Protein AF-A0A4Q3TWM7-F1 (afdb_monome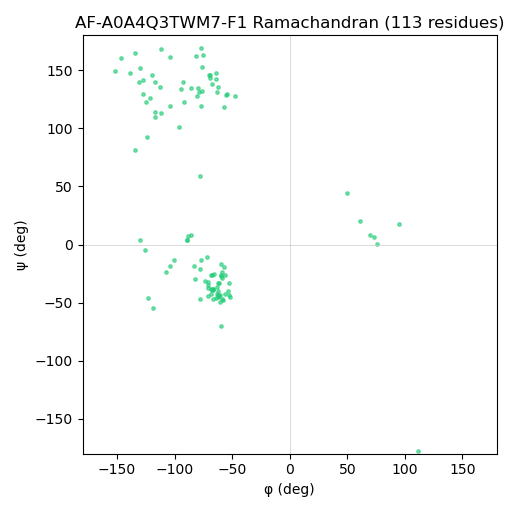r)

Mean predicted aligned error: 4.8 Å

Foldseek 3Di:
DPDPQLVQPVDGPVRCVPPPVVPHDDDDDADVVHPVQVPQDPVNVVVLVVVQVPAACVQKWKADPNHTDDLVQFWDWDQDPVGIGTTGDPVSVVVSVVVPIDIGGHPVCVVCVVD

Radius of gyration: 18.17 Å; Cα contacts (8 Å, |Δi|>4): 115; chains: 1; bounding box: 35×28×51 Å

Structure (mmCIF, N/CA/C/O backbone):
data_AF-A0A4Q3TWM7-F1
#
_entry.id   AF-A0A4Q3TWM7-F1
#
loop_
_atom_site.group_PDB
_atom_site.id
_atom_site.type_symbol
_atom_site.label_atom_id
_atom_site.label_alt_id
_atom_site.label_comp_id
_atom_site.label_asym_id
_atom_site.label_entity_id
_atom_site.label_seq_id
_atom_site.pdbx_PDB_ins_code
_atom_site.Cartn_x
_atom_site.Cartn_y
_atom_site.Cartn_z
_atom_site.occupancy
_atom_site.B_iso_or_equiv
_atom_site.auth_seq_id
_atom_site.auth_comp_id
_atom_site.auth_asym_id
_atom_site.auth_atom_id
_atom_site.pdbx_PDB_model_num
ATOM 1 N N . MET A 1 1 ? 18.131 -2.716 -3.653 1.00 66.44 1 MET A N 1
ATOM 2 C CA . MET A 1 1 ? 17.972 -1.911 -4.875 1.00 66.44 1 MET A CA 1
ATOM 3 C C . MET A 1 1 ? 18.125 -0.459 -4.470 1.00 66.44 1 MET A C 1
ATOM 5 O O . MET A 1 1 ? 17.424 -0.043 -3.563 1.00 66.44 1 MET A O 1
ATOM 9 N N . ARG A 1 2 ? 19.127 0.248 -4.990 1.00 73.06 2 ARG A N 1
ATOM 10 C CA . ARG A 1 2 ? 19.601 1.538 -4.453 1.00 73.06 2 ARG A CA 1
ATOM 11 C C . ARG A 1 2 ? 19.730 2.633 -5.514 1.00 73.06 2 ARG A C 1
ATOM 13 O O . ARG A 1 2 ? 20.195 3.724 -5.202 1.00 73.06 2 ARG A O 1
ATOM 20 N N . SER A 1 3 ? 19.344 2.359 -6.759 1.00 87.31 3 SER A N 1
ATOM 21 C CA . SER A 1 3 ? 19.380 3.343 -7.840 1.00 87.31 3 SER A CA 1
ATOM 22 C C . SER A 1 3 ? 18.234 3.146 -8.832 1.00 87.31 3 SER A C 1
ATOM 24 O O . SER A 1 3 ? 17.643 2.068 -8.935 1.00 87.31 3 SER A O 1
ATOM 26 N N . LEU A 1 4 ? 17.940 4.204 -9.591 1.00 89.06 4 LEU A N 1
ATOM 27 C CA . LEU A 1 4 ? 16.976 4.156 -10.689 1.00 89.06 4 LEU A CA 1
ATOM 28 C C . LEU A 1 4 ? 17.409 3.173 -11.790 1.00 89.06 4 LEU A C 1
ATOM 30 O O . LEU A 1 4 ? 16.561 2.529 -12.398 1.00 89.06 4 LEU A O 1
ATOM 34 N N . ASP A 1 5 ? 18.715 3.033 -12.021 1.00 92.31 5 ASP A N 1
ATOM 35 C CA . ASP A 1 5 ? 19.262 2.107 -13.015 1.00 92.31 5 ASP A CA 1
ATOM 36 C C . ASP A 1 5 ? 18.954 0.643 -12.654 1.00 92.31 5 ASP A C 1
ATOM 38 O O . ASP A 1 5 ? 18.411 -0.094 -13.473 1.00 92.31 5 ASP A O 1
ATOM 42 N N . GLU A 1 6 ? 19.154 0.251 -11.390 1.00 89.06 6 GLU A N 1
ATOM 43 C CA . GLU A 1 6 ? 18.820 -1.100 -10.911 1.00 89.06 6 GLU A CA 1
ATOM 44 C C . GLU A 1 6 ? 17.313 -1.403 -11.005 1.00 89.06 6 GLU A C 1
ATOM 46 O O . GLU A 1 6 ? 16.912 -2.528 -11.321 1.00 89.06 6 GLU A O 1
ATOM 51 N N . LEU A 1 7 ? 16.466 -0.397 -10.754 1.00 89.31 7 LEU A N 1
ATOM 52 C CA . LEU A 1 7 ? 15.013 -0.531 -10.864 1.00 89.31 7 LEU A CA 1
ATOM 53 C C . LEU A 1 7 ? 14.569 -0.719 -12.318 1.00 89.31 7 LEU A C 1
ATOM 55 O O . LEU A 1 7 ? 13.709 -1.558 -12.603 1.00 89.31 7 LEU A O 1
ATOM 59 N N . LEU A 1 8 ? 15.162 0.041 -13.238 1.00 92.94 8 LEU A N 1
ATOM 60 C CA . LEU A 1 8 ? 14.797 0.022 -14.651 1.00 92.94 8 LEU A CA 1
ATOM 61 C C . LEU A 1 8 ? 15.473 -1.103 -15.436 1.00 92.94 8 LEU A C 1
ATOM 63 O O . LEU A 1 8 ? 14.956 -1.472 -16.491 1.00 92.94 8 LEU A O 1
ATOM 67 N N . HIS A 1 9 ? 16.556 -1.695 -14.918 1.00 90.75 9 HIS A N 1
ATOM 68 C CA . HIS A 1 9 ? 17.273 -2.782 -15.579 1.00 90.75 9 HIS A CA 1
ATOM 69 C C . HIS A 1 9 ? 16.298 -3.866 -16.075 1.00 90.75 9 HIS A C 1
ATOM 71 O O . HIS A 1 9 ? 15.466 -4.330 -15.288 1.00 90.75 9 HIS A O 1
ATOM 77 N N . PRO A 1 10 ? 16.351 -4.271 -17.358 1.00 91.81 10 PRO A N 1
ATOM 78 C CA . PRO A 1 10 ? 17.434 -4.037 -18.326 1.00 91.81 10 PRO A CA 1
ATOM 79 C C . PRO A 1 10 ? 17.329 -2.739 -19.148 1.00 91.81 10 PRO A C 1
ATOM 81 O O . PRO A 1 10 ? 18.122 -2.520 -20.061 1.00 91.81 10 PRO A O 1
ATOM 84 N N . ILE A 1 11 ? 16.341 -1.885 -18.881 1.00 95.25 11 ILE A N 1
ATOM 85 C CA . ILE A 1 11 ? 16.166 -0.600 -19.564 1.00 95.25 11 ILE A CA 1
ATOM 86 C C . ILE A 1 11 ? 17.017 0.467 -18.871 1.00 95.25 11 ILE A C 1
ATOM 88 O O . ILE A 1 11 ? 17.007 0.578 -17.650 1.00 95.25 11 ILE A O 1
ATOM 92 N N . THR A 1 12 ? 17.731 1.280 -19.650 1.00 95.50 12 THR A N 1
ATOM 93 C CA . THR A 1 12 ? 18.487 2.412 -19.104 1.00 95.50 12 THR A CA 1
ATOM 94 C C . THR A 1 12 ? 17.557 3.579 -18.748 1.00 95.50 12 THR A C 1
ATOM 96 O O . THR A 1 12 ? 16.522 3.759 -19.405 1.00 95.50 12 THR A O 1
ATOM 99 N N . PRO A 1 13 ? 17.923 4.429 -17.772 1.00 96.38 13 PRO A N 1
ATOM 100 C CA . PRO A 1 13 ? 17.165 5.636 -17.445 1.00 96.38 13 PRO A CA 1
ATOM 101 C C . PRO A 1 13 ? 16.885 6.538 -18.656 1.00 96.38 13 PRO A C 1
ATOM 103 O O . PRO A 1 13 ? 15.747 6.963 -18.847 1.00 96.38 13 PRO A O 1
ATOM 106 N N . ASP A 1 14 ? 17.874 6.757 -19.526 1.00 97.00 14 ASP A N 1
ATOM 107 C CA . ASP A 1 14 ? 17.717 7.602 -20.719 1.00 97.00 14 ASP A CA 1
ATOM 108 C C . ASP A 1 14 ? 16.646 7.064 -21.670 1.00 97.00 14 ASP A C 1
ATOM 110 O O . ASP A 1 14 ? 15.781 7.805 -22.145 1.00 97.00 14 ASP A O 1
ATOM 114 N N . ARG A 1 15 ? 16.650 5.747 -21.906 1.00 96.38 15 ARG A N 1
ATOM 115 C CA . ARG A 1 15 ? 15.645 5.100 -22.751 1.00 96.38 15 ARG A CA 1
ATOM 116 C C . ARG A 1 15 ? 14.264 5.144 -22.106 1.00 96.38 15 ARG A C 1
ATOM 118 O O . ARG A 1 15 ? 13.272 5.365 -22.798 1.00 96.38 15 ARG A O 1
ATOM 125 N N . PHE A 1 16 ? 14.185 4.954 -20.788 1.00 97.25 16 PHE A N 1
ATOM 126 C CA . PHE A 1 16 ? 12.931 5.099 -20.052 1.00 97.25 16 PHE A CA 1
ATOM 127 C C . PHE A 1 16 ? 12.336 6.503 -20.226 1.00 97.25 16 PHE A C 1
ATOM 129 O O . PHE A 1 16 ? 11.156 6.630 -20.564 1.00 97.25 16 PHE A O 1
ATOM 136 N N . MET A 1 17 ? 13.154 7.545 -20.066 1.00 97.12 17 MET A N 1
ATOM 137 C CA . MET A 1 17 ? 12.713 8.936 -20.195 1.00 97.12 17 MET A CA 1
ATOM 138 C C . MET A 1 17 ? 12.305 9.300 -21.626 1.00 97.12 17 MET A C 1
ATOM 140 O O . MET A 1 17 ? 11.314 10.005 -21.814 1.00 97.12 17 MET A O 1
ATOM 144 N N . ALA A 1 18 ? 13.021 8.803 -22.637 1.00 97.50 18 ALA A N 1
ATOM 145 C CA . ALA A 1 18 ? 12.714 9.078 -24.039 1.00 97.50 18 ALA A CA 1
ATOM 146 C C . ALA A 1 18 ? 11.427 8.382 -24.520 1.00 97.50 18 ALA A C 1
ATOM 148 O O . ALA A 1 18 ? 10.595 8.995 -25.197 1.00 97.50 18 ALA A O 1
ATOM 149 N N . ASP A 1 19 ? 11.249 7.108 -24.159 1.00 97.12 19 ASP A N 1
ATOM 150 C CA . ASP A 1 19 ? 10.274 6.240 -24.825 1.00 97.12 19 ASP A CA 1
ATOM 151 C C . ASP A 1 19 ? 9.031 5.924 -23.979 1.00 97.12 19 ASP A C 1
ATOM 153 O O . ASP A 1 19 ? 7.989 5.582 -24.547 1.00 97.12 19 ASP A O 1
ATOM 157 N N . TYR A 1 20 ? 9.114 6.011 -22.645 1.00 97.06 20 TYR A N 1
ATOM 158 C CA . TYR A 1 20 ? 8.085 5.477 -21.739 1.00 97.06 20 TYR A CA 1
ATOM 159 C C . TYR A 1 20 ? 7.507 6.521 -20.787 1.00 97.06 20 TYR A C 1
ATOM 161 O O . TYR A 1 20 ? 6.283 6.601 -20.651 1.00 97.06 20 TYR A O 1
ATOM 169 N N . HIS A 1 21 ? 8.354 7.331 -20.152 1.00 96.38 21 HIS A N 1
ATOM 170 C CA . HIS A 1 21 ? 7.926 8.288 -19.136 1.00 96.38 21 HIS A CA 1
ATOM 171 C C . HIS A 1 21 ? 6.862 9.259 -19.682 1.00 96.38 21 HIS A C 1
ATOM 173 O O . HIS A 1 21 ? 7.093 9.986 -20.647 1.00 96.38 21 HIS A O 1
ATOM 179 N N . GLY A 1 22 ? 5.663 9.236 -19.085 1.00 96.56 22 GLY A N 1
ATOM 180 C CA . GLY A 1 22 ? 4.517 10.053 -19.507 1.00 96.56 22 GLY A CA 1
ATOM 181 C C . GLY A 1 22 ? 3.884 9.668 -20.852 1.00 96.56 22 GLY A C 1
ATOM 182 O O . GLY A 1 22 ? 3.030 10.401 -21.341 1.00 96.56 22 GLY A O 1
ATOM 183 N N . ARG A 1 23 ? 4.289 8.547 -21.468 1.00 96.81 23 ARG A N 1
ATOM 184 C CA . ARG A 1 23 ? 3.846 8.138 -22.814 1.00 96.81 23 ARG A CA 1
ATOM 185 C C . ARG A 1 23 ? 3.109 6.808 -22.822 1.00 96.81 23 ARG A C 1
ATOM 187 O O . ARG A 1 23 ? 2.004 6.725 -23.350 1.00 96.81 23 ARG A O 1
ATOM 194 N N . LYS A 1 24 ? 3.723 5.758 -22.274 1.00 96.31 24 LYS A N 1
ATOM 195 C CA . LYS A 1 24 ? 3.161 4.401 -22.278 1.00 96.31 24 LYS A CA 1
ATOM 196 C C . LYS A 1 24 ? 3.652 3.590 -21.077 1.00 96.31 24 LYS A C 1
ATOM 198 O O . LYS A 1 24 ? 4.776 3.809 -20.625 1.00 96.31 24 LYS A O 1
ATOM 203 N N . PRO A 1 25 ? 2.841 2.645 -20.569 1.00 96.56 25 PRO A N 1
ATOM 204 C CA . PRO A 1 25 ? 3.257 1.778 -19.475 1.00 96.56 25 PRO A CA 1
ATOM 205 C C . PRO A 1 25 ? 4.437 0.889 -19.888 1.00 96.56 25 PRO A C 1
ATOM 207 O O . PRO A 1 25 ? 4.542 0.458 -21.038 1.00 96.56 25 PRO A O 1
ATOM 210 N N . LEU A 1 26 ? 5.305 0.593 -18.922 1.00 95.38 26 LEU A N 1
ATOM 211 C CA . LEU A 1 26 ? 6.420 -0.339 -19.049 1.00 95.38 26 LEU A CA 1
ATOM 212 C C . LEU A 1 26 ? 6.299 -1.393 -17.949 1.00 95.38 26 LEU A C 1
ATOM 214 O O . LEU A 1 26 ? 6.277 -1.056 -16.769 1.00 95.38 26 LEU A O 1
ATOM 218 N N . HIS A 1 27 ? 6.238 -2.663 -18.341 1.00 94.81 27 HIS A N 1
ATOM 219 C CA . HIS A 1 27 ? 6.313 -3.790 -17.419 1.00 94.81 27 HIS A CA 1
ATOM 220 C C . HIS A 1 27 ? 7.701 -4.425 -17.519 1.00 94.81 27 HIS A C 1
ATOM 222 O O . HIS A 1 27 ? 8.083 -4.901 -18.588 1.00 94.81 27 HIS A O 1
ATOM 228 N N . ILE A 1 28 ? 8.443 -4.427 -16.410 1.00 92.12 28 ILE A N 1
ATOM 229 C CA . ILE A 1 28 ? 9.727 -5.120 -16.292 1.00 92.12 28 ILE A CA 1
ATOM 230 C C . ILE A 1 28 ? 9.531 -6.275 -15.308 1.00 92.12 28 ILE A C 1
ATOM 232 O O . ILE A 1 28 ? 9.297 -6.010 -14.126 1.00 92.12 28 ILE A O 1
ATOM 236 N N . PRO A 1 29 ? 9.613 -7.539 -15.756 1.00 89.25 29 PRO A N 1
ATOM 237 C CA . PRO A 1 29 ? 9.476 -8.672 -14.855 1.00 89.25 29 PRO A CA 1
ATOM 238 C C . PRO A 1 29 ? 10.621 -8.683 -13.833 1.00 89.25 29 PRO A C 1
ATOM 240 O O . PRO A 1 29 ? 11.765 -8.350 -14.150 1.00 89.25 29 PRO A O 1
ATOM 243 N N . ALA A 1 30 ? 10.311 -9.070 -12.599 1.00 86.62 30 ALA A N 1
ATOM 244 C CA . ALA A 1 30 ? 11.329 -9.390 -11.609 1.00 86.62 30 ALA A CA 1
ATOM 245 C C . ALA A 1 30 ? 11.827 -10.818 -11.856 1.00 86.62 30 ALA A C 1
ATOM 247 O O . ALA A 1 30 ? 11.024 -11.747 -11.946 1.00 86.62 30 ALA A O 1
ATOM 248 N N . GLU A 1 31 ? 13.142 -10.997 -11.958 1.00 86.12 31 GLU A N 1
ATOM 249 C CA . GLU A 1 31 ? 13.724 -12.336 -12.007 1.00 86.12 31 GLU A CA 1
ATOM 250 C C . GLU A 1 31 ? 13.570 -13.035 -10.646 1.00 86.12 31 GLU A C 1
ATOM 252 O O . GLU A 1 31 ? 13.700 -12.374 -9.606 1.00 86.12 31 GLU A O 1
ATOM 257 N N . PRO A 1 32 ? 13.312 -14.356 -10.619 1.00 85.81 32 PRO A N 1
ATOM 258 C CA . PRO A 1 32 ? 13.280 -15.119 -9.377 1.00 85.81 32 PRO A CA 1
ATOM 259 C C . PRO A 1 32 ? 14.586 -14.962 -8.587 1.00 85.81 32 PRO A C 1
ATOM 261 O O . PRO A 1 32 ? 15.672 -15.153 -9.124 1.00 85.81 32 PRO A O 1
ATOM 264 N N . GLY A 1 33 ? 14.486 -14.609 -7.305 1.00 83.12 33 GLY A N 1
ATOM 265 C CA . GLY A 1 33 ? 15.632 -14.350 -6.428 1.00 83.12 33 GLY A CA 1
ATOM 266 C C . GLY A 1 33 ? 16.328 -13.003 -6.659 1.00 83.12 33 GLY A C 1
ATOM 267 O O . GLY A 1 33 ? 17.300 -12.698 -5.970 1.00 83.12 33 GLY A O 1
ATOM 268 N N . GLY A 1 34 ? 15.848 -12.186 -7.600 1.00 84.06 34 GLY A N 1
ATOM 269 C CA . GLY A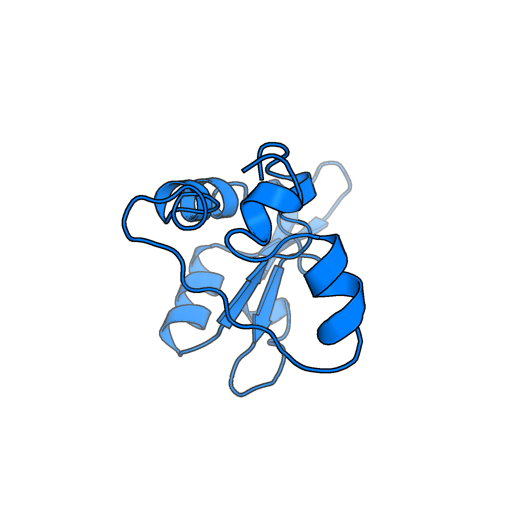 1 34 ? 16.423 -10.881 -7.903 1.00 84.06 34 GLY A CA 1
ATOM 270 C C . GLY A 1 34 ? 16.091 -9.806 -6.863 1.00 84.06 34 GLY A C 1
ATOM 271 O O . GLY A 1 34 ? 15.119 -9.896 -6.111 1.00 84.06 34 GLY A O 1
ATOM 272 N N . ALA A 1 35 ? 16.857 -8.712 -6.888 1.00 82.50 35 ALA A N 1
ATOM 273 C CA . ALA A 1 35 ? 16.732 -7.596 -5.941 1.00 82.50 35 ALA A CA 1
ATOM 274 C C . ALA A 1 35 ? 15.345 -6.916 -5.925 1.00 82.50 35 ALA A C 1
ATOM 276 O O . ALA A 1 35 ? 14.971 -6.301 -4.929 1.00 82.50 35 ALA A O 1
ATOM 277 N N . LYS A 1 36 ? 14.578 -7.015 -7.021 1.00 84.75 36 LYS A N 1
ATOM 278 C CA . LYS A 1 36 ? 13.198 -6.503 -7.112 1.00 84.75 36 LYS A CA 1
ATOM 279 C C . LYS A 1 36 ? 12.220 -7.334 -6.283 1.00 84.75 36 LYS A C 1
ATOM 281 O O . LYS A 1 36 ? 11.316 -6.774 -5.675 1.00 84.75 36 LYS A O 1
ATOM 286 N N . GLN A 1 37 ? 12.412 -8.654 -6.240 1.00 83.62 37 GLN A N 1
ATOM 287 C CA . GLN A 1 37 ? 11.574 -9.553 -5.447 1.00 83.62 37 GLN A CA 1
ATOM 288 C C . GLN A 1 37 ? 11.842 -9.384 -3.947 1.00 83.62 37 GLN A C 1
ATOM 290 O O . GLN A 1 37 ? 10.931 -9.526 -3.139 1.00 83.62 37 GLN A O 1
ATOM 295 N N . SER A 1 38 ? 13.081 -9.054 -3.579 1.00 84.06 38 SER A N 1
ATOM 296 C CA . SER A 1 38 ? 13.501 -8.894 -2.187 1.00 84.06 38 SER A CA 1
ATOM 297 C C . SER A 1 38 ? 13.237 -7.504 -1.606 1.00 84.06 38 SER A C 1
ATOM 299 O O . SER A 1 38 ? 13.758 -7.223 -0.533 1.00 84.06 38 SER A O 1
ATOM 301 N N . LEU A 1 39 ? 12.522 -6.616 -2.311 1.00 83.56 39 LEU A N 1
ATOM 302 C CA . LEU A 1 39 ? 12.180 -5.297 -1.776 1.00 83.56 39 LEU A CA 1
ATOM 303 C C . LEU A 1 39 ? 11.357 -5.459 -0.500 1.00 83.56 39 LEU A C 1
ATOM 305 O O . LEU A 1 39 ? 11.859 -5.236 0.590 1.00 83.56 39 LEU A O 1
ATOM 309 N N . LEU A 1 40 ? 10.118 -5.924 -0.633 1.00 85.81 40 LEU A N 1
ATOM 310 C CA . LEU A 1 40 ? 9.208 -6.131 0.484 1.00 85.81 40 LEU A CA 1
ATOM 311 C C . LEU A 1 40 ? 8.748 -7.584 0.475 1.00 85.81 40 LEU A C 1
ATOM 313 O O . LEU A 1 40 ? 7.785 -7.943 -0.204 1.00 85.81 40 LEU A O 1
ATOM 317 N N . ASP A 1 41 ? 9.469 -8.430 1.206 1.00 87.69 41 ASP A N 1
ATOM 318 C CA . ASP A 1 41 ? 9.065 -9.816 1.397 1.00 87.69 41 ASP A CA 1
ATOM 319 C C . ASP A 1 41 ? 7.927 -9.928 2.426 1.00 87.69 41 ASP A C 1
ATOM 321 O O . ASP A 1 41 ? 7.566 -8.982 3.134 1.00 87.69 41 ASP A O 1
ATOM 325 N N . TRP A 1 42 ? 7.333 -11.117 2.517 1.00 89.44 42 TRP A N 1
ATOM 326 C CA . TRP A 1 42 ? 6.213 -11.347 3.429 1.00 89.44 42 TRP A CA 1
ATOM 327 C C . TRP A 1 42 ? 6.598 -11.136 4.898 1.00 89.44 42 TRP A C 1
ATOM 329 O O . TRP A 1 42 ? 5.787 -10.678 5.704 1.00 89.44 42 TRP A O 1
ATOM 339 N N . LYS A 1 43 ? 7.844 -11.448 5.266 1.00 89.88 43 LYS A N 1
ATOM 340 C CA . LYS A 1 43 ? 8.344 -11.253 6.629 1.00 89.88 43 LYS A CA 1
ATOM 341 C C . LYS A 1 43 ? 8.432 -9.762 6.968 1.00 89.88 43 LYS A C 1
ATOM 343 O O . LYS A 1 43 ? 7.948 -9.362 8.025 1.00 89.88 43 LYS A O 1
ATOM 348 N N . GLY A 1 44 ? 8.997 -8.956 6.074 1.00 89.31 44 GLY A N 1
ATOM 349 C CA . GLY A 1 44 ? 9.108 -7.506 6.186 1.00 89.31 44 GLY A CA 1
ATOM 350 C C . GLY A 1 44 ? 7.742 -6.833 6.211 1.00 89.31 44 GLY A C 1
ATOM 351 O O . GLY A 1 44 ? 7.492 -5.999 7.076 1.00 89.31 44 GLY A O 1
ATOM 352 N N . PHE A 1 45 ? 6.813 -7.270 5.357 1.00 89.50 45 PHE A N 1
ATOM 353 C CA . PHE A 1 45 ? 5.435 -6.781 5.387 1.00 89.50 45 PHE A CA 1
ATOM 354 C C . PHE A 1 45 ? 4.754 -7.042 6.739 1.00 89.50 45 PHE A C 1
ATOM 356 O O . PHE A 1 45 ? 4.170 -6.130 7.321 1.00 89.50 45 PHE A O 1
ATOM 363 N N . ASN A 1 46 ? 4.869 -8.252 7.292 1.00 89.31 46 ASN A N 1
ATOM 364 C CA . ASN A 1 46 ? 4.287 -8.556 8.603 1.00 89.31 46 ASN A CA 1
ATOM 365 C C . ASN A 1 46 ? 4.961 -7.775 9.739 1.00 89.31 46 ASN A C 1
ATOM 367 O O . ASN A 1 46 ? 4.274 -7.280 10.632 1.00 89.31 46 ASN A O 1
ATOM 371 N N . ALA A 1 47 ? 6.287 -7.614 9.695 1.00 89.19 47 ALA A N 1
ATOM 372 C CA . ALA A 1 47 ? 7.012 -6.787 10.657 1.00 89.19 47 ALA A CA 1
ATOM 373 C C . ALA A 1 47 ? 6.529 -5.327 10.609 1.00 89.19 47 ALA A C 1
ATOM 375 O O . ALA A 1 47 ? 6.249 -4.725 11.644 1.00 89.19 47 ALA A O 1
ATOM 376 N N . LEU A 1 48 ? 6.332 -4.780 9.412 1.00 90.00 48 LEU A N 1
ATOM 377 C CA . LEU A 1 48 ? 5.775 -3.450 9.200 1.00 90.00 48 LEU A CA 1
ATOM 378 C C . LEU A 1 48 ? 4.336 -3.328 9.743 1.00 90.00 48 LEU A C 1
ATOM 380 O O . LEU A 1 48 ? 4.009 -2.370 10.447 1.00 90.00 48 LEU A O 1
ATOM 384 N N . MET A 1 49 ? 3.473 -4.311 9.477 1.00 89.50 49 MET A N 1
ATOM 385 C CA . MET A 1 49 ? 2.094 -4.324 9.987 1.00 89.50 49 MET A CA 1
ATOM 386 C C . MET A 1 49 ? 2.021 -4.491 11.511 1.00 89.50 49 MET A C 1
ATOM 388 O O . MET A 1 49 ? 1.086 -3.996 12.140 1.00 89.50 49 MET A O 1
ATOM 392 N N . SER A 1 50 ? 3.026 -5.115 12.131 1.00 87.75 50 SER A N 1
ATOM 393 C CA . SER A 1 50 ? 3.095 -5.263 13.589 1.00 87.75 50 SER A CA 1
ATOM 394 C C . SER A 1 50 ? 3.402 -3.957 14.345 1.00 87.75 50 SER A C 1
ATOM 396 O O . SER A 1 50 ? 3.201 -3.892 15.558 1.00 87.75 50 SER A O 1
ATOM 398 N N . GLN A 1 51 ? 3.789 -2.878 13.648 1.00 87.75 51 GLN A N 1
ATOM 399 C CA . GLN A 1 51 ? 3.995 -1.538 14.220 1.00 87.75 51 GLN A CA 1
ATOM 400 C C . GLN A 1 51 ? 2.663 -0.793 14.454 1.00 87.75 51 GLN A C 1
ATOM 402 O O . GLN A 1 51 ? 2.402 0.277 13.904 1.00 87.75 51 GLN A O 1
ATOM 407 N N . THR A 1 52 ? 1.778 -1.364 15.269 1.00 79.62 52 THR A N 1
ATOM 408 C CA . THR A 1 52 ? 0.377 -0.918 15.420 1.00 79.62 52 THR A CA 1
ATOM 409 C C . THR A 1 52 ? 0.210 0.533 15.887 1.00 79.62 52 THR A C 1
ATOM 411 O O . THR A 1 52 ? -0.771 1.181 15.525 1.00 79.62 52 THR A O 1
ATOM 414 N N . ALA A 1 53 ? 1.165 1.076 16.650 1.00 83.31 53 ALA A N 1
ATOM 415 C CA . ALA A 1 53 ? 1.130 2.463 17.128 1.00 83.31 53 ALA A CA 1
ATOM 416 C C . ALA A 1 53 ? 1.297 3.506 16.004 1.00 83.31 53 ALA A C 1
ATOM 418 O O . AL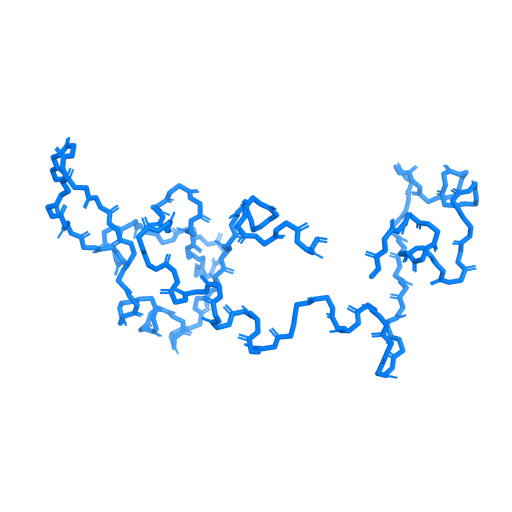A A 1 53 ? 0.812 4.635 16.138 1.00 83.31 53 ALA A O 1
ATOM 419 N N . THR A 1 54 ? 1.959 3.111 14.916 1.00 88.19 54 THR A N 1
ATOM 420 C CA . THR A 1 54 ? 2.302 3.941 13.755 1.00 88.19 54 THR A CA 1
ATOM 421 C C . THR A 1 54 ? 1.142 4.066 12.770 1.00 88.19 54 THR A C 1
ATOM 423 O O . THR A 1 54 ? 0.984 5.080 12.082 1.00 88.19 54 THR A O 1
ATOM 426 N N . TRP A 1 55 ? 0.299 3.037 12.710 1.00 92.75 55 TRP A N 1
ATOM 427 C CA . TRP A 1 55 ? -0.827 2.994 11.793 1.00 92.75 55 TRP A CA 1
ATOM 428 C C . TRP A 1 55 ? -2.004 3.809 12.311 1.00 92.75 55 TRP A C 1
ATOM 430 O O . TRP A 1 55 ? -2.415 3.727 13.465 1.00 92.75 55 TRP A O 1
ATOM 440 N N . THR A 1 56 ? -2.585 4.600 11.423 1.00 94.12 56 THR A N 1
ATOM 441 C CA . THR A 1 56 ? -3.725 5.477 11.679 1.00 94.12 56 THR A CA 1
ATOM 442 C C . THR A 1 56 ? -4.742 5.316 10.549 1.00 94.12 56 THR A C 1
ATOM 4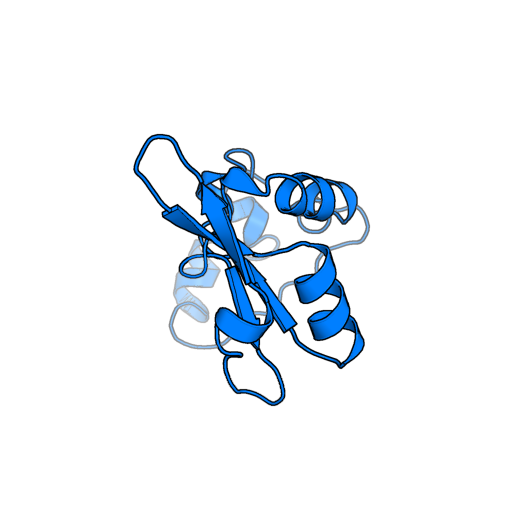44 O O . THR A 1 56 ? -4.391 4.826 9.476 1.00 94.12 56 THR A O 1
ATOM 447 N N . PRO A 1 57 ? -5.991 5.776 10.716 1.00 94.50 57 PRO A N 1
ATOM 448 C CA . PRO A 1 57 ? -6.955 5.808 9.613 1.00 94.50 57 PRO A CA 1
ATOM 449 C C . PRO A 1 57 ? -6.497 6.617 8.385 1.00 94.50 57 PRO A C 1
ATOM 451 O O . PRO A 1 57 ? -7.059 6.466 7.303 1.00 94.50 57 PRO A O 1
ATOM 454 N N . HIS A 1 58 ? -5.511 7.507 8.546 1.00 93.75 58 HIS A N 1
ATOM 455 C CA . HIS A 1 58 ? -4.997 8.343 7.464 1.00 93.75 58 HIS A CA 1
ATOM 456 C C . HIS A 1 58 ? -4.056 7.564 6.533 1.00 93.75 58 HIS A C 1
ATOM 458 O O . HIS A 1 58 ? -4.202 7.630 5.310 1.00 93.75 58 HIS A O 1
ATOM 464 N N . ASN A 1 59 ? -3.118 6.806 7.111 1.00 94.12 59 ASN A N 1
ATOM 465 C CA . ASN A 1 59 ? -2.087 6.073 6.374 1.00 94.12 59 ASN A CA 1
ATOM 466 C C . ASN A 1 59 ? -2.388 4.574 6.205 1.00 94.12 59 ASN A C 1
ATOM 468 O O . ASN A 1 59 ? -1.786 3.953 5.339 1.00 94.12 59 ASN A O 1
ATOM 472 N N . LEU A 1 60 ? -3.363 4.007 6.923 1.00 95.69 60 LEU A N 1
ATOM 473 C CA . LEU A 1 60 ? -3.864 2.647 6.700 1.00 95.69 60 LEU A CA 1
ATOM 474 C C . LEU A 1 60 ? -5.340 2.681 6.297 1.00 95.69 60 LEU A C 1
ATOM 476 O O . LEU A 1 60 ? -6.216 3.043 7.091 1.00 95.69 60 LEU A O 1
ATOM 480 N N . LYS A 1 61 ? -5.616 2.268 5.058 1.00 97.00 61 LYS A N 1
ATOM 481 C CA . LYS A 1 61 ? -6.968 2.214 4.485 1.00 97.00 61 LYS A CA 1
ATOM 482 C C . LYS A 1 61 ? -7.314 0.789 4.088 1.00 97.00 61 LYS A C 1
ATOM 484 O O . LYS A 1 61 ? -6.453 0.051 3.613 1.00 97.00 61 LYS A O 1
ATOM 489 N N . LEU A 1 62 ? -8.584 0.431 4.237 1.00 97.69 62 LEU A N 1
ATOM 490 C CA . LEU A 1 62 ? -9.130 -0.810 3.702 1.00 97.69 62 LEU A CA 1
ATOM 491 C C . LEU A 1 62 ? -10.131 -0.488 2.599 1.00 97.69 62 LEU A C 1
ATOM 493 O O . LEU A 1 62 ? -10.957 0.410 2.755 1.00 97.69 62 LEU A O 1
ATOM 497 N N . ILE A 1 63 ? -10.058 -1.217 1.491 1.00 97.88 63 ILE A N 1
ATOM 498 C CA . ILE A 1 63 ? -10.930 -1.039 0.329 1.00 97.88 63 ILE A CA 1
ATOM 499 C C . ILE A 1 63 ? -11.654 -2.350 0.066 1.00 97.88 63 ILE A C 1
ATOM 501 O O . ILE A 1 63 ? -11.017 -3.377 -0.116 1.00 97.88 63 ILE A O 1
ATOM 505 N N . HIS A 1 64 ? -12.977 -2.321 -0.009 1.00 97.69 64 HIS A N 1
ATOM 506 C CA . HIS A 1 64 ? -13.788 -3.482 -0.356 1.00 97.69 64 HIS A CA 1
ATOM 507 C C . HIS A 1 64 ? -14.720 -3.117 -1.512 1.00 97.69 64 HIS A C 1
ATOM 509 O O . HIS A 1 64 ? -15.388 -2.082 -1.469 1.00 97.69 64 HIS A O 1
ATOM 515 N N . ASN A 1 65 ? -14.736 -3.931 -2.572 1.00 95.62 65 ASN A N 1
ATOM 516 C CA . ASN A 1 65 ? -15.513 -3.677 -3.793 1.00 95.62 65 ASN A CA 1
ATOM 517 C C . ASN A 1 65 ? -15.319 -2.255 -4.360 1.00 95.62 65 ASN A C 1
ATOM 519 O O . ASN A 1 65 ? -16.278 -1.564 -4.704 1.00 95.62 65 ASN A O 1
ATOM 523 N N . GLY A 1 66 ? -14.063 -1.796 -4.401 1.00 95.00 66 GLY A N 1
ATOM 524 C CA . GLY A 1 66 ? -13.690 -0.480 -4.932 1.00 95.00 66 GLY A CA 1
ATOM 525 C C . GLY A 1 66 ? -14.070 0.714 -4.048 1.00 95.00 66 GLY A C 1
ATOM 526 O O . GLY A 1 66 ? -13.896 1.854 -4.471 1.00 95.00 66 GLY A O 1
ATOM 527 N N . LYS A 1 67 ? -14.577 0.488 -2.829 1.00 96.56 67 LYS A N 1
ATOM 528 C CA . LYS A 1 67 ? -14.956 1.548 -1.883 1.00 96.56 67 LYS A CA 1
ATOM 529 C C . LYS A 1 67 ? -14.112 1.479 -0.618 1.00 96.56 67 LYS A C 1
ATOM 531 O O . LYS A 1 67 ? -13.867 0.394 -0.09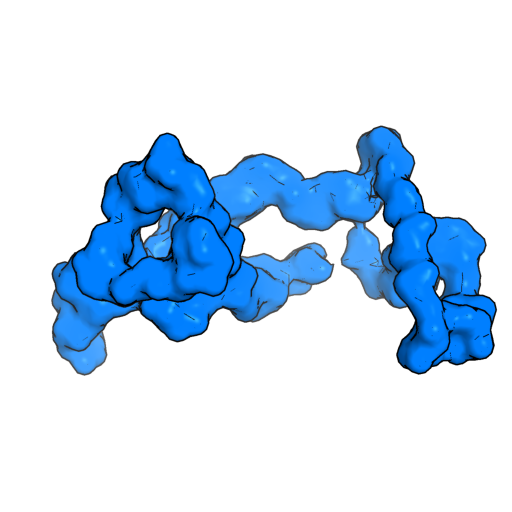8 1.00 96.56 67 LYS A O 1
ATOM 536 N N . ASN A 1 68 ? -13.708 2.640 -0.102 1.00 96.62 68 ASN A N 1
ATOM 537 C CA . ASN A 1 68 ? -13.061 2.714 1.207 1.00 96.62 68 ASN A CA 1
ATOM 538 C C . ASN A 1 68 ? -14.032 2.239 2.292 1.00 96.62 68 ASN A C 1
ATOM 540 O O . ASN A 1 68 ? -15.173 2.703 2.353 1.00 96.62 68 ASN A O 1
ATOM 544 N N . LEU A 1 69 ? -13.562 1.343 3.154 1.00 97.31 69 LEU A N 1
ATOM 545 C CA . LEU A 1 69 ? -14.240 1.017 4.397 1.00 97.31 69 LEU A CA 1
ATOM 546 C C . LEU A 1 69 ? -14.127 2.201 5.354 1.00 97.31 69 LEU A C 1
ATOM 548 O O . LEU A 1 69 ? -13.123 2.916 5.389 1.00 97.31 69 LEU A O 1
ATOM 552 N N . SER A 1 70 ? -15.172 2.402 6.145 1.00 96.88 70 SER A N 1
ATOM 553 C CA . SER A 1 70 ? -15.173 3.416 7.189 1.00 96.88 70 SER A CA 1
ATOM 554 C C . SER A 1 70 ? -14.171 3.017 8.287 1.00 96.88 70 SER A C 1
ATOM 556 O O . SER A 1 70 ? -14.142 1.849 8.687 1.00 96.88 70 SER A O 1
ATOM 558 N N . PRO A 1 71 ? -13.375 3.961 8.829 1.00 96.81 71 PRO A N 1
ATOM 559 C CA . PRO A 1 71 ? -12.456 3.681 9.932 1.00 96.81 71 PRO A CA 1
ATOM 560 C C . PRO A 1 71 ? -13.123 3.017 11.133 1.00 96.81 71 PRO A C 1
ATOM 562 O O . PRO A 1 71 ? -12.527 2.168 11.777 1.00 96.81 71 PRO A O 1
ATOM 565 N N . GLN A 1 72 ? -14.388 3.322 11.415 1.00 96.12 72 GLN A N 1
ATOM 566 C CA . GLN A 1 72 ? -15.147 2.704 12.503 1.00 96.12 72 GLN A CA 1
ATOM 567 C C . GLN A 1 72 ? -15.271 1.174 12.351 1.00 96.12 72 GLN A C 1
ATOM 569 O O . GLN A 1 72 ? -15.389 0.461 13.351 1.00 96.12 72 GLN A O 1
ATOM 574 N N . GLN A 1 73 ? -15.196 0.655 11.120 1.00 96.62 73 GLN A N 1
ATOM 575 C CA . GLN A 1 73 ? -15.269 -0.780 10.837 1.00 96.62 73 GLN A CA 1
ATOM 576 C C . GLN A 1 73 ? -13.993 -1.527 11.239 1.00 96.62 73 GLN A C 1
ATOM 578 O O . GLN A 1 73 ? -14.079 -2.687 11.632 1.00 96.62 73 GLN A O 1
ATOM 583 N N . TYR A 1 74 ? -12.826 -0.877 11.176 1.00 96.75 74 TYR A N 1
ATOM 584 C CA . TYR A 1 74 ? -11.532 -1.536 11.398 1.00 96.75 74 TYR A CA 1
ATOM 585 C C . TYR A 1 74 ? -10.651 -0.888 12.474 1.00 96.75 74 TYR A C 1
ATOM 587 O O . TYR A 1 74 ? -9.620 -1.447 12.845 1.00 96.75 74 TYR A O 1
ATOM 595 N N . CYS A 1 75 ? -11.059 0.246 13.038 1.00 96.69 75 CYS A N 1
ATOM 596 C CA . CYS A 1 75 ? -10.367 0.928 14.123 1.00 96.69 75 CYS A CA 1
ATOM 597 C C . CYS A 1 75 ? -11.054 0.724 15.478 1.00 96.69 75 CYS A C 1
ATOM 599 O O . CYS A 1 75 ? -12.226 0.343 15.587 1.00 96.69 75 CYS A O 1
ATOM 601 N N . VAL A 1 76 ? -10.284 0.980 16.527 1.00 95.44 76 VAL A N 1
ATOM 602 C CA . VAL A 1 76 ? -10.718 1.071 17.920 1.00 95.44 76 VAL A CA 1
ATOM 603 C C . VAL A 1 76 ? -10.172 2.358 18.519 1.00 95.44 76 VAL A C 1
ATOM 605 O O . VAL A 1 76 ? -9.147 2.876 18.070 1.00 95.44 76 VAL A O 1
ATOM 608 N N . GLU A 1 77 ? -10.876 2.892 19.507 1.00 95.31 77 GLU A N 1
ATOM 609 C CA . GLU A 1 77 ? -10.382 4.016 20.289 1.00 95.31 77 GLU A CA 1
ATOM 610 C C . GLU A 1 77 ? -9.334 3.515 21.285 1.00 95.31 77 GLU A C 1
ATOM 612 O O . GLU A 1 77 ? -9.533 2.505 21.961 1.00 95.31 77 GLU A O 1
ATOM 617 N N . VAL A 1 78 ? -8.198 4.202 21.341 1.00 92.50 78 VAL A N 1
ATOM 618 C CA . VAL A 1 78 ? -7.115 3.926 22.282 1.00 92.50 78 VAL A CA 1
ATOM 619 C C . VAL A 1 78 ? -6.745 5.204 23.017 1.00 92.50 78 VAL A C 1
ATOM 621 O O . VAL A 1 78 ? -6.704 6.287 22.431 1.00 92.50 78 VAL A O 1
ATOM 624 N N . SER A 1 79 ? -6.438 5.081 24.303 1.00 92.44 79 SER A N 1
ATOM 625 C CA . SER A 1 79 ? -5.917 6.193 25.093 1.00 92.44 79 SER A CA 1
ATOM 626 C C . SER A 1 79 ? -4.440 6.403 24.773 1.00 92.44 79 SER A C 1
ATOM 628 O O . SER A 1 79 ? -3.621 5.513 24.998 1.00 92.44 79 SER A O 1
ATOM 630 N N . THR A 1 80 ? -4.088 7.582 24.262 1.00 88.50 80 THR A N 1
ATOM 631 C CA . THR A 1 80 ? -2.693 7.992 24.039 1.00 88.50 80 THR A CA 1
ATOM 632 C C . THR A 1 80 ? -2.307 9.121 24.992 1.00 88.50 80 THR A C 1
ATOM 634 O O . THR A 1 80 ? -3.170 9.742 25.612 1.00 88.50 80 THR A O 1
ATOM 637 N N . GLN A 1 81 ? -1.012 9.437 25.082 1.00 88.00 81 GLN A N 1
ATOM 638 C CA . GLN A 1 81 ? -0.542 10.592 25.858 1.00 88.00 81 GLN A CA 1
ATOM 639 C C . GLN A 1 81 ? -1.126 11.929 25.365 1.0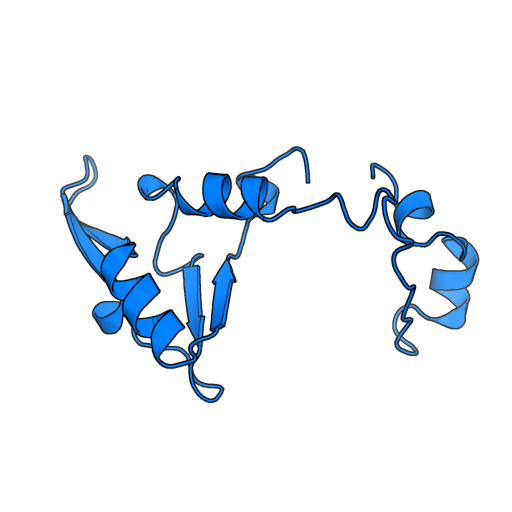0 88.00 81 GLN A C 1
ATOM 641 O O . GLN A 1 81 ? -1.285 12.849 26.158 1.00 88.00 81 GLN A O 1
ATOM 646 N N . ALA A 1 82 ? -1.481 12.028 24.080 1.00 89.12 82 ALA A N 1
ATOM 647 C CA . ALA A 1 82 ? -2.101 13.212 23.483 1.00 89.12 82 ALA A CA 1
ATOM 648 C C . ALA A 1 82 ? -3.643 13.208 23.570 1.00 89.12 82 ALA A C 1
ATOM 650 O O . ALA A 1 82 ? -4.288 14.106 23.034 1.00 89.12 82 ALA A O 1
ATOM 651 N N . GLY A 1 83 ? -4.235 12.202 24.223 1.00 92.62 83 GLY A N 1
ATOM 652 C CA . GLY A 1 83 ? -5.680 11.992 24.313 1.00 92.62 83 GLY A CA 1
ATOM 653 C C . GLY A 1 83 ? -6.175 10.758 23.545 1.00 92.62 83 GLY A C 1
ATOM 654 O O . GLY A 1 83 ? -5.372 9.989 23.002 1.00 92.62 83 GLY A O 1
ATOM 655 N N . PRO A 1 84 ? -7.496 10.520 23.527 1.00 93.06 84 PRO A N 1
ATOM 656 C CA . PRO A 1 84 ? -8.092 9.407 22.797 1.00 93.06 84 PRO A CA 1
ATOM 657 C C . PRO A 1 84 ? -7.848 9.528 21.290 1.00 93.06 84 PRO A C 1
ATOM 659 O O . PRO A 1 84 ? -7.995 10.601 20.706 1.00 93.06 84 PRO A O 1
ATOM 662 N N . ALA A 1 85 ? -7.469 8.424 20.651 1.00 92.56 85 ALA A N 1
ATOM 663 C CA . ALA A 1 85 ? -7.227 8.371 19.216 1.00 92.56 85 ALA A CA 1
ATOM 664 C C . ALA A 1 85 ? -7.781 7.080 18.615 1.00 92.56 85 ALA A C 1
ATOM 666 O O . ALA A 1 85 ? -7.737 6.019 19.232 1.00 92.56 85 ALA A O 1
ATOM 667 N N . LEU A 1 86 ? -8.242 7.146 17.366 1.00 94.00 86 LEU A N 1
ATOM 668 C CA . LEU A 1 86 ? -8.574 5.946 16.604 1.00 94.00 86 LEU A CA 1
ATOM 669 C C . LEU A 1 86 ? -7.301 5.295 16.056 1.00 94.00 86 LEU A C 1
ATOM 671 O O . LEU A 1 86 ? -6.461 5.949 15.424 1.00 94.00 86 LEU A O 1
ATOM 675 N N . ARG A 1 87 ? -7.184 3.985 16.267 1.00 94.69 87 ARG A N 1
ATOM 676 C CA . ARG A 1 87 ? -6.104 3.152 15.735 1.00 94.69 87 ARG A CA 1
ATOM 677 C C . ARG A 1 87 ? -6.661 1.902 15.059 1.00 94.69 87 ARG A C 1
ATOM 679 O O . ARG A 1 87 ? -7.620 1.325 15.575 1.00 94.69 87 ARG A O 1
ATOM 686 N N . PRO A 1 88 ? -6.106 1.474 13.910 1.00 95.50 88 PRO A N 1
ATOM 687 C CA . PRO A 1 88 ? -6.446 0.193 13.302 1.00 95.50 88 PRO A CA 1
ATOM 688 C C . PRO A 1 88 ? -6.244 -0.949 14.299 1.00 95.50 88 PRO A C 1
ATOM 690 O O . PRO A 1 88 ? -5.198 -1.059 14.934 1.00 95.50 88 PRO A O 1
ATOM 693 N N . SER A 1 89 ? -7.261 -1.791 14.444 1.00 94.44 89 SER A N 1
ATOM 694 C CA . SER A 1 89 ? -7.181 -3.008 15.245 1.00 94.44 89 SER A CA 1
ATOM 695 C C . SER A 1 89 ? -6.752 -4.160 14.338 1.00 94.44 89 SER A C 1
ATOM 697 O O . SER A 1 89 ? -7.480 -4.435 13.381 1.00 94.44 89 SER A O 1
ATOM 699 N N . PRO A 1 90 ? -5.646 -4.870 14.631 1.00 92.44 90 PRO A N 1
ATOM 700 C CA . PRO A 1 90 ? -5.210 -6.013 13.827 1.00 92.44 90 PRO A CA 1
ATOM 701 C C . PRO A 1 90 ? -6.322 -7.043 13.604 1.00 92.44 90 PRO A C 1
ATOM 703 O O . PRO A 1 90 ? -6.596 -7.410 12.469 1.00 92.44 90 PRO A O 1
ATOM 706 N N . ALA A 1 91 ? -7.062 -7.394 14.659 1.00 93.44 91 ALA A N 1
ATOM 707 C CA . ALA A 1 91 ? -8.161 -8.354 14.572 1.00 93.44 91 ALA A CA 1
ATOM 708 C C . ALA A 1 91 ? -9.292 -7.887 13.638 1.00 93.44 91 ALA A C 1
ATOM 710 O O . ALA A 1 91 ? -9.796 -8.659 12.826 1.00 93.44 91 ALA A O 1
ATOM 711 N N . LYS A 1 92 ? -9.699 -6.612 13.711 1.00 96.12 92 LYS A N 1
ATOM 712 C CA . LYS A 1 92 ? -10.746 -6.097 12.812 1.00 96.12 92 LYS A CA 1
ATOM 713 C C . LYS A 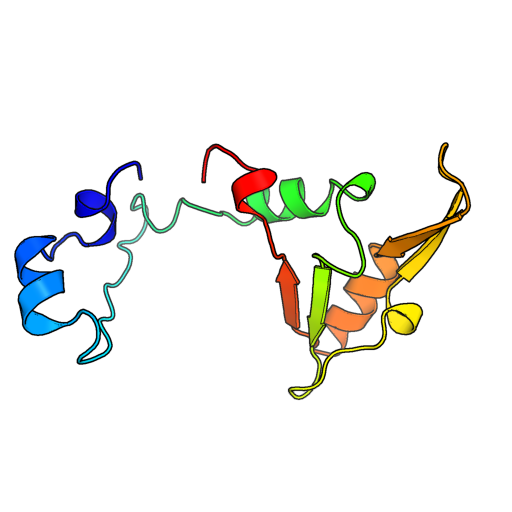1 92 ? -10.253 -5.969 11.372 1.00 96.12 92 LYS A C 1
ATOM 715 O O . LYS A 1 92 ? -11.028 -6.191 10.445 1.00 96.12 92 LYS A O 1
ATOM 720 N N . VAL A 1 93 ? -8.981 -5.610 11.188 1.00 95.56 93 VAL A N 1
ATOM 721 C CA . VAL A 1 93 ? -8.336 -5.584 9.873 1.00 95.56 93 VAL A CA 1
ATOM 722 C C . VAL A 1 93 ? -8.346 -6.988 9.272 1.00 95.56 93 VAL A C 1
ATOM 724 O O . VAL A 1 93 ? -8.840 -7.140 8.163 1.00 95.56 93 VAL A O 1
ATOM 727 N N . GLU A 1 94 ? -7.919 -8.015 10.008 1.00 94.75 94 GLU A N 1
ATOM 728 C CA . GLU A 1 94 ? -7.953 -9.415 9.558 1.00 94.75 94 GLU A CA 1
ATOM 729 C C . GLU A 1 94 ? -9.358 -9.871 9.148 1.00 94.75 94 GLU A C 1
ATOM 731 O O . GLU A 1 94 ? -9.518 -10.490 8.098 1.00 94.75 94 GLU A O 1
ATOM 736 N N . VAL A 1 95 ? -10.393 -9.508 9.914 1.00 96.69 95 VAL A N 1
ATOM 737 C CA . VAL A 1 95 ? -11.792 -9.791 9.546 1.00 96.69 95 VAL A CA 1
ATOM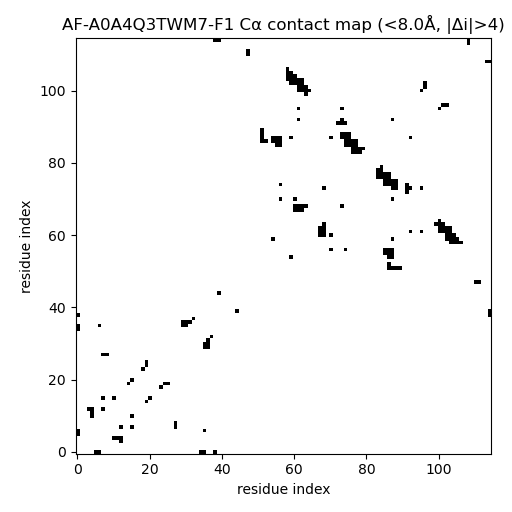 738 C C . VAL A 1 95 ? -12.187 -9.091 8.243 1.00 96.69 95 VAL A C 1
ATOM 740 O O . VAL A 1 95 ? -12.875 -9.670 7.411 1.00 96.69 95 VAL A O 1
ATOM 743 N N . CYS A 1 96 ? -11.750 -7.851 8.031 1.00 96.62 96 CYS A N 1
ATOM 744 C CA . CYS A 1 96 ? -12.021 -7.148 6.780 1.00 96.62 96 CYS A CA 1
ATOM 745 C C . CYS A 1 96 ? -11.265 -7.786 5.599 1.00 96.62 96 CYS A C 1
ATOM 747 O O . CYS A 1 96 ? -11.813 -7.899 4.504 1.00 96.62 96 CYS A O 1
ATOM 749 N N . LEU A 1 97 ? -10.024 -8.233 5.805 1.00 96.25 97 LEU A N 1
ATOM 750 C CA . LEU A 1 97 ? -9.246 -8.928 4.778 1.00 96.25 97 LEU A CA 1
ATOM 751 C C . LEU A 1 97 ? -9.859 -10.286 4.422 1.00 96.25 97 LEU A C 1
ATOM 753 O O . LEU A 1 97 ? -9.911 -10.635 3.245 1.00 96.25 97 LEU A O 1
ATOM 757 N N . SER A 1 98 ? -10.386 -11.026 5.403 1.00 96.62 98 SER A N 1
ATOM 758 C CA . SER A 1 98 ? -10.992 -12.343 5.168 1.00 96.62 98 SER A CA 1
ATOM 759 C C . SER A 1 98 ? -12.270 -12.285 4.326 1.00 96.62 98 SER A C 1
ATOM 761 O O . SER A 1 98 ? -12.576 -13.247 3.624 1.00 96.62 98 SER A O 1
ATOM 763 N N . ILE A 1 99 ? -12.976 -11.149 4.322 1.00 95.38 99 ILE A N 1
ATOM 764 C CA . ILE A 1 99 ? -14.133 -10.907 3.443 1.00 95.38 99 ILE A CA 1
ATOM 765 C C . ILE A 1 99 ? -13.747 -10.315 2.077 1.00 95.38 99 ILE A C 1
ATOM 767 O O . ILE A 1 99 ? -14.627 -9.952 1.303 1.00 95.38 99 ILE A O 1
ATOM 771 N N . GLY A 1 100 ? -12.450 -10.220 1.766 1.00 96.44 100 GLY A N 1
ATOM 772 C CA . GLY A 1 100 ? -11.951 -9.765 0.466 1.00 96.44 100 GLY A CA 1
ATOM 773 C C . GLY A 1 100 ? -11.612 -8.276 0.386 1.00 96.44 100 GLY A C 1
ATOM 774 O O . GLY A 1 100 ? -11.508 -7.735 -0.717 1.00 96.44 100 GLY A O 1
ATOM 775 N N . ALA A 1 101 ? -11.445 -7.577 1.514 1.00 97.88 101 ALA A N 1
ATOM 776 C CA . ALA A 1 101 ? -10.905 -6.221 1.472 1.00 97.88 101 ALA A CA 1
ATOM 777 C C . ALA A 1 101 ? -9.418 -6.226 1.072 1.00 97.88 101 ALA A C 1
ATOM 779 O O . ALA A 1 101 ? -8.651 -7.112 1.436 1.00 97.88 101 ALA A O 1
ATOM 780 N N . SER A 1 102 ? -8.999 -5.192 0.350 1.00 97.25 102 SER A N 1
ATOM 781 C CA . SER A 1 102 ? -7.599 -4.868 0.074 1.00 97.25 102 SER A CA 1
ATOM 782 C C . SER A 1 102 ? -7.065 -3.894 1.122 1.00 97.25 102 SER A C 1
ATOM 784 O O . SER A 1 102 ? -7.760 -2.945 1.492 1.00 97.25 102 SER A O 1
ATOM 786 N N . LEU A 1 103 ? -5.825 -4.099 1.568 1.00 95.75 103 LEU A N 1
ATOM 787 C CA . LEU A 1 103 ? -5.116 -3.185 2.463 1.00 95.75 103 LEU A CA 1
ATOM 788 C C . LEU A 1 103 ? -4.249 -2.216 1.664 1.00 95.75 103 LEU A C 1
ATOM 790 O O . LEU A 1 103 ? -3.489 -2.629 0.793 1.00 95.75 103 LEU A O 1
ATOM 794 N N . VAL A 1 104 ? -4.325 -0.934 2.006 1.00 95.25 104 VAL A N 1
ATOM 795 C CA . VAL A 1 104 ? -3.436 0.106 1.488 1.00 95.25 104 VAL A CA 1
ATOM 796 C C . VAL A 1 104 ? -2.643 0.686 2.653 1.00 95.25 104 VAL A C 1
ATOM 798 O O . VAL A 1 104 ? -3.200 1.391 3.498 1.00 95.25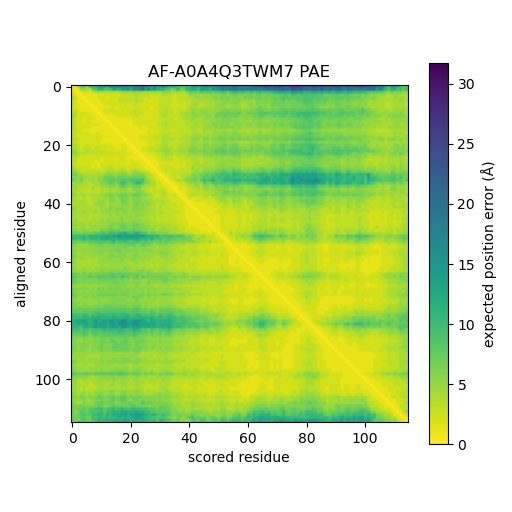 104 VAL A O 1
ATOM 801 N N . ALA A 1 105 ? -1.346 0.383 2.676 1.00 93.44 105 ALA A N 1
ATOM 802 C CA . ALA A 1 105 ? -0.371 0.955 3.595 1.00 93.44 105 ALA A CA 1
ATOM 803 C C . ALA A 1 105 ? 0.328 2.125 2.893 1.00 93.44 105 ALA A C 1
ATOM 805 O O . ALA A 1 105 ? 1.182 1.925 2.032 1.00 93.44 105 ALA A O 1
ATOM 806 N N . ASN A 1 106 ? -0.077 3.349 3.216 1.00 92.88 106 ASN A N 1
ATOM 807 C CA . ASN A 1 106 ? 0.586 4.556 2.735 1.00 92.88 106 ASN A CA 1
ATOM 808 C C . ASN A 1 106 ? 1.814 4.857 3.595 1.00 92.88 106 ASN A C 1
ATOM 810 O O . ASN A 1 106 ? 1.946 4.355 4.710 1.00 92.88 106 ASN A O 1
ATOM 814 N N . ASP A 1 107 ? 2.704 5.695 3.067 1.00 88.38 107 ASP A N 1
ATOM 815 C CA . ASP A 1 107 ? 3.866 6.217 3.792 1.00 88.38 107 ASP A CA 1
ATOM 816 C C . ASP A 1 107 ? 4.855 5.143 4.279 1.00 88.38 107 ASP A C 1
ATOM 818 O O . ASP A 1 107 ? 5.676 5.408 5.150 1.00 88.38 107 ASP A O 1
ATOM 822 N N . VAL A 1 108 ? 4.836 3.942 3.687 1.00 87.38 108 VAL A N 1
ATOM 823 C CA . VAL A 1 108 ? 5.728 2.826 4.060 1.00 87.38 108 VAL A CA 1
ATOM 824 C C . VAL A 1 108 ? 7.203 3.229 4.034 1.00 87.38 108 VAL A C 1
ATOM 826 O O . VAL A 1 108 ? 7.926 2.916 4.969 1.00 87.38 108 VAL A O 1
ATOM 829 N N . HIS A 1 109 ? 7.626 4.018 3.045 1.00 83.44 109 HIS A N 1
ATOM 830 C CA . HIS A 1 109 ? 8.991 4.551 2.942 1.00 83.44 109 HIS A CA 1
ATOM 831 C C . HIS A 1 109 ? 9.444 5.357 4.178 1.00 83.44 109 HIS A C 1
ATOM 833 O O . HIS A 1 109 ? 10.633 5.437 4.463 1.00 83.44 109 HIS A O 1
ATOM 839 N N . THR A 1 110 ? 8.511 5.948 4.935 1.00 83.62 110 THR A N 1
ATOM 840 C CA . THR A 1 110 ? 8.832 6.654 6.189 1.00 83.62 110 THR A CA 1
ATOM 841 C C . THR A 1 110 ? 9.073 5.701 7.362 1.00 83.62 110 THR A C 1
ATOM 843 O O . THR A 1 110 ? 9.704 6.082 8.344 1.00 83.62 110 THR A O 1
ATOM 846 N N . LEU A 1 111 ? 8.566 4.469 7.263 1.00 78.81 111 LEU A N 1
ATOM 847 C CA . LEU A 1 111 ? 8.583 3.448 8.314 1.00 78.81 111 LEU A CA 1
ATOM 848 C C . LEU A 1 111 ? 9.635 2.363 8.073 1.00 78.81 111 LEU A C 1
ATOM 850 O O . LEU A 1 111 ? 10.002 1.646 9.001 1.00 78.81 111 LEU A O 1
ATOM 854 N N . THR A 1 112 ? 10.110 2.255 6.835 1.00 78.19 112 THR A N 1
ATOM 855 C CA . THR A 1 112 ? 11.174 1.352 6.386 1.00 78.19 112 THR A CA 1
ATOM 856 C C . THR A 1 112 ? 12.135 2.144 5.496 1.00 78.19 112 THR A C 1
ATOM 858 O O . THR A 1 112 ? 11.998 2.100 4.273 1.00 78.19 112 THR A O 1
ATOM 861 N N . PRO A 1 113 ? 13.074 2.915 6.073 1.00 74.06 113 PRO A N 1
ATOM 862 C CA . PRO A 1 113 ? 14.036 3.725 5.314 1.00 74.06 113 PRO A CA 1
ATOM 863 C C . PRO A 1 113 ? 14.941 2.915 4.372 1.00 74.06 113 PRO A C 1
ATOM 865 O O . PRO A 1 113 ? 15.620 3.474 3.515 1.00 74.06 113 PRO A O 1
ATOM 868 N N . GLU A 1 114 ? 15.011 1.602 4.578 1.00 73.44 114 GLU A N 1
ATOM 869 C CA . GLU A 1 114 ? 15.737 0.643 3.755 1.00 73.44 114 GLU A CA 1
ATOM 870 C C . GLU A 1 114 ? 15.038 0.263 2.434 1.00 73.44 114 GLU A C 1
ATOM 872 O O . GLU A 1 114 ? 15.694 -0.344 1.579 1.00 73.44 114 GLU A O 1
ATOM 877 N N . LEU A 1 115 ? 13.748 0.601 2.280 1.00 67.69 115 LEU A N 1
ATOM 878 C CA . LEU A 1 115 ? 12.947 0.431 1.057 1.00 67.69 115 LEU A CA 1
ATOM 879 C C . LEU A 1 115 ? 13.017 1.664 0.155 1.00 67.69 115 LEU A C 1
ATOM 881 O O . LEU A 1 115 ? 13.188 1.458 -1.068 1.00 67.69 115 LEU A O 1
#

Nearest PDB structures (foldseek):
  3lw9-assembly2_B  TM=3.790E-01  e=7.713E-01  Salmonella enterica subsp. enterica serovar Typhimurium
  4igb-assembly1_A  TM=3.106E-01  e=5.223E-01  Streptococcus gordonii str. Challis
  6ch2-assembly3_C  TM=4.000E-01  e=3.669E+00  Salmonella enterica subsp. enterica serovar Typhimurium str. LT2
  6ai1-assembly2_B  TM=3.944E-01  e=3.669E+00  Salmonella enterica subsp. enterica serovar Typhimurium str. LT2
  6ch2-assembly1_A  TM=2.289E-01  e=2.044E+00  Salmonella enterica subsp. enterica serovar Typhimurium str. LT2

Solvent-accessible surface area (backbone atoms only — not comparable to full-atom values): 7107 Å² total; per-residue (Å²): 114,91,49,70,51,68,71,42,53,95,45,50,62,69,56,40,56,75,69,28,62,99,72,48,91,80,88,76,84,68,54,92,93,30,62,71,58,63,62,72,39,74,67,56,49,51,58,58,66,66,46,49,89,78,42,30,65,87,40,40,46,43,32,44,94,92,35,76,57,59,55,80,71,27,35,42,81,42,84,47,98,93,42,79,40,67,28,56,33,68,70,40,43,50,56,44,42,75,75,63,31,45,80,44,75,50,70,50,60,80,78,37,81,90,101

Secondary structure (DSSP, 8-state):
--SHHHHHTTS-HHHHHHHTTTTS----PPPTTSTTTTSS-HHHHHHHHT-TTT--TTTEEEEETTEEPPHHHHEEEEEETTEEEEEE-HHHHHHHHHTTPEEEE--HHHH-TT-

pLDDT: mean 91.26, std 6.49, range [66.44, 97.88]

Sequence (115 aa):
MRSLDELLHPITPDRFMADYHGRKPLHIPAEPGGAKQSLLDWKGFNALMSQTATWTPHNLKLIHNGKNLSPQQYCVEVSTQAGPALRPSPAKVEVCLSIGASLVANDVHTLTPEL